Protein AF-A0A9X7HE94-F1 (afdb_monomer_lite)

Radius of gyration: 15.1 Å; chains: 1; bounding box: 32×40×39 Å

Structure (mmCIF, N/CA/C/O backbone):
data_AF-A0A9X7HE94-F1
#
_entry.id   AF-A0A9X7HE94-F1
#
loop_
_atom_site.group_PDB
_atom_site.id
_atom_site.type_symbol
_atom_site.label_atom_id
_atom_site.label_alt_id
_atom_site.label_comp_id
_atom_site.label_asym_id
_atom_site.label_entity_id
_atom_site.label_seq_id
_atom_site.pdbx_PDB_ins_code
_atom_site.Cartn_x
_atom_site.Cartn_y
_atom_site.Cartn_z
_atom_site.occupancy
_atom_site.B_iso_or_equiv
_atom_site.auth_seq_id
_atom_site.auth_comp_id
_atom_site.auth_asym_id
_atom_site.auth_atom_id
_atom_site.pdbx_PDB_model_num
ATOM 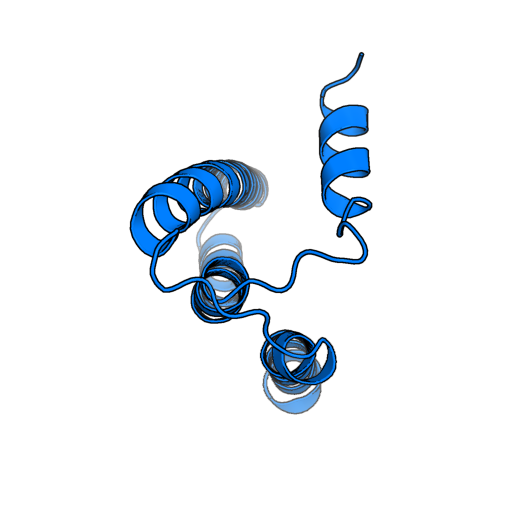1 N N . MET A 1 1 ? -8.249 24.087 -5.500 1.00 53.84 1 MET A N 1
ATOM 2 C CA . MET A 1 1 ? -8.477 22.661 -5.846 1.00 53.84 1 MET A CA 1
ATOM 3 C C . MET A 1 1 ? -8.454 21.867 -4.540 1.00 53.84 1 MET A C 1
ATOM 5 O O . MET A 1 1 ? -7.445 21.954 -3.857 1.00 53.84 1 MET A O 1
ATOM 9 N N . SER A 1 2 ? -9.532 21.186 -4.125 1.00 75.75 2 SER A N 1
ATOM 10 C CA . SER A 1 2 ? -9.525 20.477 -2.828 1.00 75.75 2 SER A CA 1
ATOM 11 C C . SER A 1 2 ? -8.583 19.266 -2.853 1.00 75.75 2 SER A C 1
ATOM 13 O O . SER A 1 2 ? -8.448 18.604 -3.886 1.00 75.75 2 SER A O 1
ATOM 15 N N . LEU A 1 3 ? -7.945 18.970 -1.716 1.00 71.38 3 LEU A N 1
ATOM 16 C CA . LEU A 1 3 ? -7.067 17.803 -1.545 1.00 71.38 3 LEU A CA 1
ATOM 17 C C . LEU A 1 3 ? -7.788 16.503 -1.923 1.00 71.38 3 LEU A C 1
ATOM 19 O O . LEU A 1 3 ? -7.249 15.703 -2.680 1.00 71.38 3 LEU A O 1
ATOM 23 N N . LEU A 1 4 ? -9.052 16.358 -1.515 1.00 70.62 4 LEU A N 1
ATOM 24 C CA . LEU A 1 4 ? -9.912 15.225 -1.871 1.00 70.62 4 LEU A CA 1
ATOM 25 C C . LEU A 1 4 ? -10.050 15.021 -3.384 1.00 70.62 4 LEU A C 1
ATOM 27 O O . LEU A 1 4 ? -9.929 13.899 -3.861 1.00 70.62 4 LEU A O 1
ATOM 31 N N . LYS A 1 5 ? -10.230 16.092 -4.170 1.00 68.44 5 LYS A N 1
ATOM 32 C CA . LYS A 1 5 ? -10.274 15.984 -5.640 1.00 68.44 5 LYS A CA 1
ATOM 33 C C . LYS A 1 5 ? -8.939 15.524 -6.225 1.00 68.44 5 LYS A C 1
ATOM 35 O O . LYS A 1 5 ? -8.930 14.874 -7.268 1.00 68.44 5 LYS A O 1
ATOM 40 N N . ARG A 1 6 ? -7.819 15.871 -5.586 1.00 69.00 6 ARG A N 1
ATOM 41 C CA . ARG A 1 6 ? -6.471 15.479 -6.015 1.00 69.00 6 ARG A CA 1
ATOM 42 C C . ARG A 1 6 ? -6.200 14.004 -5.704 1.00 69.00 6 ARG A C 1
ATOM 44 O O . ARG A 1 6 ? -5.738 13.302 -6.594 1.00 69.00 6 ARG A O 1
ATOM 51 N N . TYR A 1 7 ? -6.580 13.533 -4.514 1.00 64.62 7 TYR A N 1
ATOM 52 C CA . TYR A 1 7 ? -6.501 12.117 -4.136 1.00 64.62 7 TYR A CA 1
ATOM 53 C C . TYR A 1 7 ? -7.478 11.246 -4.922 1.00 64.62 7 TYR A C 1
ATOM 55 O O . TYR A 1 7 ? -7.086 10.190 -5.394 1.00 64.62 7 TYR A O 1
ATOM 63 N N . GLY A 1 8 ? -8.712 11.706 -5.147 1.00 66.00 8 GLY A N 1
ATOM 64 C CA . GLY A 1 8 ? -9.670 11.004 -6.002 1.00 66.00 8 GLY A CA 1
ATOM 65 C C . GLY A 1 8 ? -9.145 10.876 -7.429 1.00 66.00 8 GLY A C 1
ATOM 66 O O . GLY A 1 8 ? -9.120 9.787 -7.987 1.00 66.00 8 GLY A O 1
ATOM 67 N N . LYS A 1 9 ? -8.615 11.964 -8.006 1.00 64.81 9 LYS A N 1
ATOM 68 C CA . LYS A 1 9 ? -7.938 11.878 -9.304 1.00 64.81 9 LYS A CA 1
ATOM 69 C C . LYS A 1 9 ? -6.724 10.957 -9.272 1.00 64.81 9 LYS A C 1
ATOM 71 O O . LYS A 1 9 ? -6.507 10.309 -10.272 1.00 64.81 9 LYS A O 1
ATOM 76 N N . TRP A 1 10 ? -5.946 10.892 -8.194 1.00 64.75 10 TRP A N 1
ATOM 77 C CA . TRP A 1 10 ? -4.824 9.954 -8.075 1.00 64.75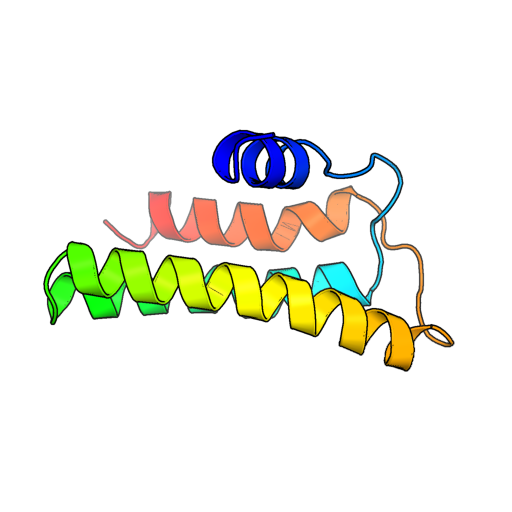 10 TRP A CA 1
ATOM 78 C C . TRP A 1 10 ? -5.306 8.493 -8.044 1.00 64.75 10 TRP A C 1
ATOM 80 O O . TRP A 1 10 ? -4.834 7.698 -8.846 1.00 64.75 10 TRP A O 1
ATOM 90 N N . LEU A 1 11 ? -6.335 8.190 -7.245 1.00 59.72 11 LEU A N 1
ATOM 91 C CA . LEU A 1 11 ? -6.999 6.880 -7.174 1.00 59.72 11 LEU A CA 1
ATOM 92 C C . LEU A 1 11 ? -7.572 6.421 -8.521 1.00 59.72 11 LEU A C 1
ATOM 94 O O . LEU A 1 11 ? -7.502 5.244 -8.844 1.00 59.72 11 LEU A O 1
ATOM 98 N N . PHE A 1 12 ? -8.133 7.337 -9.314 1.00 56.41 12 PHE A N 1
ATOM 99 C CA . PHE A 1 12 ? -8.695 7.022 -10.636 1.00 56.41 12 PHE A CA 1
ATOM 100 C C . PHE A 1 12 ? -7.710 7.216 -11.793 1.00 56.41 12 PHE A C 1
ATOM 102 O O . PHE A 1 12 ? -8.026 6.888 -12.934 1.00 56.41 12 PHE A O 1
ATOM 109 N N . LYS A 1 13 ? -6.512 7.740 -11.523 1.00 52.25 13 LYS A N 1
ATOM 110 C CA . LYS A 1 13 ? -5.418 7.872 -12.489 1.00 52.25 13 LYS A CA 1
ATOM 111 C C . LYS A 1 13 ? -4.420 6.740 -12.274 1.00 52.25 13 LYS A C 1
ATOM 113 O O . LYS A 1 13 ? -3.213 6.971 -12.271 1.00 52.25 13 LYS A O 1
ATOM 118 N N . PHE A 1 14 ? -4.956 5.522 -12.177 1.00 51.34 14 PHE A N 1
ATOM 119 C CA . PHE A 1 14 ? -4.306 4.346 -12.744 1.00 51.34 14 PHE A CA 1
ATOM 120 C C . PHE A 1 14 ? -4.114 4.638 -14.229 1.00 51.34 14 PHE A C 1
ATOM 122 O O . PHE A 1 14 ? -4.982 4.410 -15.073 1.00 51.34 14 PHE A O 1
ATOM 129 N N . ASP A 1 15 ? -3.020 5.330 -14.520 1.00 47.84 15 ASP A N 1
ATOM 130 C CA . ASP A 1 15 ? -2.655 5.722 -15.861 1.00 47.84 15 ASP A CA 1
ATOM 131 C C . ASP A 1 15 ? -2.553 4.432 -16.670 1.00 47.84 15 ASP A C 1
ATOM 133 O O . ASP A 1 15 ? -1.849 3.498 -16.290 1.00 47.84 15 ASP A O 1
ATOM 137 N N . ASN A 1 16 ? -3.296 4.358 -17.769 1.00 46.62 16 ASN A N 1
ATOM 138 C CA . ASN A 1 16 ? -3.623 3.118 -18.477 1.00 46.62 16 ASN A CA 1
ATOM 139 C C . ASN A 1 16 ? -2.394 2.454 -19.159 1.00 46.62 16 ASN A C 1
ATOM 141 O O . ASN A 1 16 ? -2.552 1.576 -20.011 1.00 46.62 16 ASN A O 1
ATOM 145 N N . ARG A 1 17 ? -1.176 2.892 -18.815 1.00 47.19 17 ARG A N 1
ATOM 146 C CA . ARG A 1 17 ? 0.132 2.503 -19.354 1.00 47.19 17 ARG A CA 1
ATOM 147 C C . ARG A 1 17 ? 1.236 2.316 -18.296 1.00 47.19 17 ARG A C 1
ATOM 149 O O . ARG A 1 17 ? 2.351 2.027 -18.705 1.00 47.19 17 ARG A O 1
ATOM 156 N N . ARG A 1 18 ? 0.977 2.505 -16.997 1.00 59.81 18 ARG A N 1
ATOM 157 C CA . ARG A 1 18 ? 2.008 2.403 -15.946 1.00 59.81 18 ARG A CA 1
ATOM 158 C C . ARG A 1 18 ? 1.864 1.068 -15.234 1.00 59.81 18 ARG A C 1
ATOM 160 O O . ARG A 1 18 ? 0.996 0.919 -14.394 1.00 59.81 18 ARG A O 1
ATOM 167 N N . ASN A 1 19 ? 2.653 0.093 -15.658 1.00 59.34 19 ASN A N 1
ATOM 168 C CA . ASN A 1 19 ? 2.745 -1.207 -15.009 1.00 59.34 19 ASN A CA 1
ATOM 169 C C . ASN A 1 19 ? 4.219 -1.530 -14.886 1.00 59.34 19 ASN A C 1
ATOM 171 O O . ASN A 1 19 ? 4.784 -2.342 -15.615 1.00 59.34 19 ASN A O 1
ATOM 175 N N . ASP A 1 20 ? 4.850 -0.803 -14.004 1.00 70.00 20 ASP A N 1
ATOM 176 C CA . ASP A 1 20 ? 6.288 -0.778 -13.914 1.00 70.00 20 ASP A CA 1
ATOM 177 C C . ASP A 1 20 ? 6.701 -1.741 -12.805 1.00 70.00 20 ASP A C 1
ATOM 179 O O . ASP A 1 20 ? 5.958 -1.965 -11.847 1.00 70.00 20 ASP A O 1
ATOM 183 N N . LEU A 1 21 ? 7.891 -2.324 -12.903 1.00 70.88 21 LEU A N 1
ATOM 184 C CA . LEU A 1 21 ? 8.367 -3.280 -11.902 1.00 70.88 21 LEU A CA 1
ATOM 185 C C . LEU A 1 21 ? 8.403 -2.666 -10.491 1.00 70.88 21 LEU A C 1
ATOM 187 O O . LEU A 1 21 ? 8.103 -3.338 -9.506 1.00 70.88 21 LEU A O 1
ATOM 191 N N . ALA A 1 22 ? 8.664 -1.359 -10.411 1.00 73.88 22 ALA A N 1
ATOM 192 C CA . ALA A 1 22 ? 8.565 -0.576 -9.183 1.00 73.88 22 ALA A CA 1
ATOM 193 C C . ALA A 1 22 ? 7.145 -0.568 -8.585 1.00 73.88 22 ALA A C 1
ATOM 195 O O . ALA A 1 22 ? 6.987 -0.730 -7.377 1.00 73.88 22 ALA A O 1
ATOM 196 N N . GLU A 1 23 ? 6.125 -0.408 -9.428 1.00 73.81 23 GLU A N 1
ATOM 197 C CA . GLU A 1 23 ? 4.718 -0.363 -9.022 1.00 73.81 23 GLU A CA 1
ATOM 198 C C . GLU A 1 23 ? 4.258 -1.730 -8.520 1.00 73.81 23 GLU A C 1
ATOM 200 O O . GLU A 1 23 ? 3.656 -1.826 -7.459 1.00 73.81 23 GLU A O 1
ATOM 205 N N . PHE A 1 24 ? 4.658 -2.801 -9.205 1.00 76.88 24 PHE A N 1
ATOM 206 C CA . PHE A 1 24 ? 4.340 -4.166 -8.794 1.00 76.88 24 PHE A CA 1
ATOM 207 C C . PHE A 1 24 ? 4.978 -4.562 -7.455 1.00 76.88 24 PHE A C 1
ATOM 209 O O . PHE A 1 24 ? 4.314 -5.146 -6.597 1.00 76.88 24 PHE A O 1
ATOM 216 N N . ILE A 1 25 ? 6.258 -4.228 -7.245 1.00 78.31 25 ILE A N 1
ATOM 217 C CA . ILE A 1 25 ? 6.947 -4.472 -5.966 1.00 78.31 25 ILE A CA 1
ATOM 218 C C . ILE A 1 25 ? 6.249 -3.711 -4.841 1.00 78.31 25 ILE A C 1
ATOM 220 O O . ILE A 1 25 ? 6.021 -4.257 -3.758 1.00 78.31 25 ILE A O 1
ATOM 224 N N . LEU A 1 26 ? 5.905 -2.451 -5.101 1.00 79.75 26 LEU A N 1
ATOM 225 C CA . LEU A 1 26 ? 5.199 -1.628 -4.139 1.00 79.75 26 LEU A CA 1
ATOM 226 C C . LEU A 1 26 ? 3.818 -2.186 -3.828 1.00 79.75 26 LEU A C 1
ATOM 228 O O . LEU A 1 26 ? 3.492 -2.296 -2.656 1.00 79.75 26 LEU A O 1
ATOM 232 N N . GLU A 1 27 ? 3.034 -2.599 -4.818 1.00 78.38 27 GLU A N 1
ATOM 233 C CA . GLU A 1 27 ? 1.718 -3.200 -4.595 1.00 78.38 27 GLU A CA 1
ATOM 234 C C . GLU A 1 27 ? 1.805 -4.486 -3.763 1.00 78.38 27 GLU A C 1
ATOM 236 O O . GLU A 1 27 ? 1.076 -4.617 -2.777 1.00 78.38 27 GLU A O 1
ATOM 241 N N . ILE A 1 28 ? 2.733 -5.398 -4.085 1.00 81.44 28 ILE A N 1
ATOM 242 C CA . ILE A 1 28 ? 2.917 -6.662 -3.349 1.00 81.44 28 ILE A CA 1
ATOM 243 C C . ILE A 1 28 ? 3.263 -6.429 -1.883 1.00 81.44 28 ILE A C 1
ATOM 245 O O . ILE A 1 28 ? 2.805 -7.176 -1.025 1.00 81.44 28 ILE A O 1
ATOM 249 N N . ILE A 1 29 ? 4.096 -5.438 -1.578 1.00 82.50 29 ILE A N 1
ATOM 250 C CA . ILE A 1 29 ? 4.530 -5.188 -0.199 1.00 82.50 29 ILE A CA 1
ATOM 251 C C . ILE A 1 29 ? 3.486 -4.346 0.536 1.00 82.50 29 ILE A C 1
ATOM 253 O O . ILE A 1 29 ? 3.138 -4.613 1.688 1.00 82.50 29 ILE A O 1
ATOM 257 N N . PHE A 1 30 ? 2.977 -3.316 -0.132 1.00 83.50 30 PHE A N 1
ATOM 258 C CA . PHE A 1 30 ? 2.178 -2.280 0.492 1.00 83.50 30 PHE A CA 1
ATOM 259 C C . PHE A 1 30 ? 0.741 -2.723 0.749 1.00 83.50 30 PHE A C 1
ATOM 261 O O . PHE A 1 30 ? 0.236 -2.465 1.838 1.00 83.50 30 PHE A O 1
ATOM 268 N N . LEU A 1 31 ? 0.083 -3.419 -0.186 1.00 79.25 31 LEU A N 1
ATOM 269 C CA . LEU A 1 31 ? -1.308 -3.844 0.008 1.00 79.25 31 LEU A CA 1
ATOM 270 C C . LEU A 1 31 ? -1.469 -4.820 1.195 1.00 79.25 31 LEU A C 1
ATOM 272 O O . LEU A 1 31 ? -2.318 -4.547 2.050 1.00 79.25 31 LEU A O 1
ATOM 276 N N . PRO A 1 32 ? -0.666 -5.897 1.339 1.00 81.00 32 PRO A N 1
ATOM 277 C CA . PRO A 1 32 ? -0.747 -6.773 2.509 1.00 81.00 32 PRO A CA 1
ATOM 278 C C . PRO A 1 32 ? -0.384 -6.054 3.808 1.00 81.00 32 PRO A C 1
ATOM 280 O O . PRO A 1 32 ? -1.061 -6.234 4.821 1.00 81.00 32 PRO A O 1
ATOM 283 N N . SER A 1 33 ? 0.654 -5.209 3.780 1.00 84.19 33 SER A N 1
ATOM 284 C CA . SER A 1 33 ? 1.078 -4.431 4.947 1.00 84.19 33 SER A CA 1
ATOM 285 C C . SER A 1 33 ? -0.019 -3.475 5.416 1.00 84.19 33 SER A C 1
ATOM 287 O O . SER A 1 33 ? -0.307 -3.406 6.610 1.00 84.19 33 SER A O 1
ATOM 289 N N . LEU A 1 34 ? -0.688 -2.789 4.486 1.00 85.00 34 LEU A N 1
ATOM 290 C CA . LEU A 1 34 ? -1.782 -1.878 4.797 1.00 85.00 34 LEU A CA 1
ATOM 291 C C . LEU A 1 34 ? -2.995 -2.648 5.324 1.00 85.00 34 LEU A C 1
ATOM 293 O O . LEU A 1 34 ? -3.602 -2.219 6.304 1.00 85.00 34 LEU A O 1
ATOM 297 N N . PHE A 1 35 ? -3.315 -3.814 4.758 1.00 82.88 35 PHE A N 1
ATOM 298 C CA . PHE A 1 35 ? -4.423 -4.644 5.231 1.00 82.88 35 PHE A CA 1
ATOM 299 C C . PHE A 1 35 ? -4.196 -5.188 6.654 1.00 82.88 35 PHE A C 1
ATOM 301 O O . PHE A 1 35 ? -5.016 -4.972 7.548 1.00 82.88 35 PHE A O 1
ATOM 308 N N . TRP A 1 36 ? -3.060 -5.838 6.921 1.00 83.81 36 TRP A N 1
ATOM 309 C CA . TRP A 1 36 ? -2.753 -6.324 8.272 1.00 83.81 36 TRP A CA 1
ATOM 310 C C . TRP A 1 36 ? -2.524 -5.191 9.270 1.00 83.81 36 TRP A C 1
ATOM 312 O O . TRP A 1 36 ? -3.006 -5.26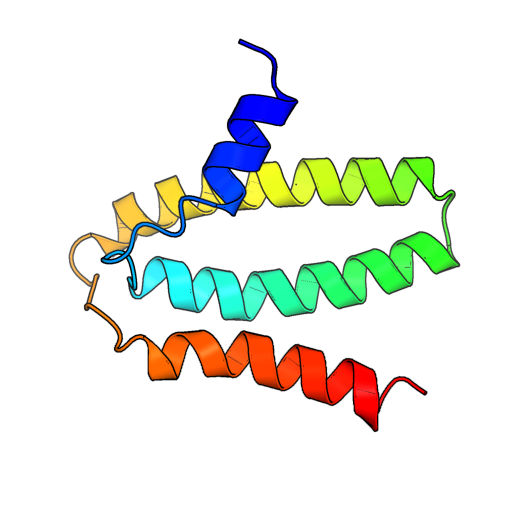3 10.401 1.00 83.81 36 TRP A O 1
ATOM 322 N N . GLY A 1 37 ? -1.840 -4.125 8.852 1.00 85.00 37 GLY A N 1
ATOM 323 C CA . GLY A 1 37 ? -1.593 -2.950 9.679 1.00 85.00 37 GLY A CA 1
ATOM 324 C C . GLY A 1 37 ? -2.892 -2.276 10.109 1.00 85.00 37 GLY A C 1
ATOM 325 O O . GLY A 1 37 ? -3.071 -1.986 11.289 1.00 85.00 37 GLY A O 1
ATOM 326 N N . THR A 1 38 ? -3.846 -2.096 9.193 1.00 86.12 38 THR A N 1
ATOM 327 C CA . THR A 1 38 ? -5.161 -1.528 9.530 1.00 86.12 38 THR A CA 1
ATOM 328 C C . THR A 1 38 ? -5.966 -2.419 10.454 1.00 86.12 38 THR A C 1
ATOM 330 O O . THR A 1 38 ? -6.507 -1.920 11.439 1.00 86.12 38 THR A O 1
ATOM 333 N N . LYS A 1 39 ? -6.005 -3.730 10.199 1.00 85.25 39 LYS A N 1
ATOM 334 C CA . LYS A 1 39 ? -6.689 -4.683 11.079 1.00 85.25 39 LYS A CA 1
ATOM 335 C C . LYS A 1 39 ? -6.113 -4.655 12.497 1.00 85.25 39 LYS A C 1
ATOM 337 O O . LYS A 1 39 ? -6.863 -4.607 13.471 1.00 85.25 39 LYS A O 1
ATOM 342 N N . PHE A 1 40 ? -4.787 -4.637 12.621 1.00 89.00 40 PHE A N 1
ATOM 343 C CA . PHE A 1 40 ? -4.109 -4.514 13.909 1.00 89.00 40 PHE A CA 1
ATOM 344 C C . PHE A 1 40 ? -4.426 -3.182 14.600 1.00 89.00 40 PHE A C 1
ATOM 346 O O . PHE A 1 40 ? -4.728 -3.163 15.794 1.00 89.00 40 PHE A O 1
ATOM 353 N N . LEU A 1 41 ? -4.393 -2.071 13.861 1.00 90.19 41 LEU A N 1
ATOM 354 C CA . LEU A 1 41 ? -4.652 -0.746 14.417 1.00 90.19 41 LEU A CA 1
ATOM 355 C C . LEU A 1 41 ? -6.096 -0.594 14.889 1.00 90.19 41 LEU A C 1
ATOM 357 O O . LEU A 1 41 ? -6.310 -0.100 15.987 1.00 90.19 41 LEU A O 1
ATOM 361 N N . LEU A 1 42 ? -7.075 -1.069 14.118 1.00 89.12 42 LEU A N 1
ATOM 362 C CA . LEU A 1 42 ? -8.488 -1.016 14.503 1.00 89.12 42 LEU A CA 1
ATOM 363 C C . LEU A 1 42 ? -8.801 -1.874 15.734 1.00 89.12 42 LEU A C 1
ATOM 365 O O . LEU A 1 42 ? -9.728 -1.557 16.474 1.00 89.12 42 LEU A O 1
ATOM 369 N N . LYS A 1 43 ? -8.033 -2.944 15.970 1.00 89.88 43 LYS A N 1
ATOM 370 C CA . LYS A 1 43 ? -8.191 -3.788 17.160 1.00 89.88 43 LYS A CA 1
ATOM 371 C C . LYS A 1 43 ? -7.664 -3.120 18.435 1.00 89.88 43 LYS A C 1
ATOM 373 O O . LYS A 1 43 ? -8.197 -3.380 19.508 1.00 89.88 43 LYS A O 1
ATOM 378 N N . ASN A 1 44 ? -6.611 -2.308 18.330 1.00 90.56 44 ASN A N 1
ATOM 379 C CA . ASN A 1 44 ? -5.865 -1.801 19.490 1.00 90.56 44 ASN A CA 1
ATOM 380 C C . ASN A 1 44 ? -6.000 -0.287 19.717 1.00 90.56 44 ASN A C 1
ATOM 382 O O . ASN A 1 44 ? -5.695 0.198 20.803 1.00 90.56 44 ASN A O 1
ATOM 386 N N . TYR A 1 45 ? -6.441 0.466 18.711 1.00 91.62 45 TYR A N 1
ATOM 387 C CA . TYR A 1 45 ? -6.508 1.924 18.732 1.00 91.62 45 TYR A CA 1
ATOM 388 C C . TYR A 1 45 ? -7.857 2.428 18.223 1.00 91.62 45 TYR A C 1
ATOM 390 O O . TYR A 1 45 ? -8.635 1.707 17.599 1.00 91.62 45 TYR A O 1
ATOM 398 N N . SER A 1 46 ? -8.134 3.707 18.481 1.00 90.56 46 SER A N 1
ATOM 399 C CA . SER A 1 46 ? -9.349 4.345 17.985 1.00 90.56 46 SER A CA 1
ATOM 400 C C . SER A 1 46 ? -9.351 4.432 16.457 1.00 90.56 46 SER A C 1
ATOM 402 O O . SER A 1 46 ? -8.309 4.563 15.807 1.00 90.56 46 SER A O 1
ATOM 404 N N . PHE A 1 47 ? -10.553 4.433 15.881 1.00 85.81 47 PHE A N 1
ATOM 405 C CA . PHE A 1 47 ? -10.758 4.552 14.437 1.00 85.81 47 PHE A CA 1
ATOM 406 C C . PHE A 1 47 ? -10.031 5.763 13.827 1.00 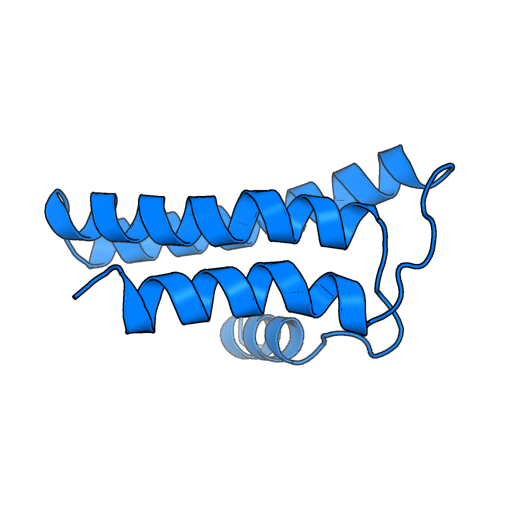85.81 47 PHE A C 1
ATOM 408 O O . PHE A 1 47 ? -9.466 5.666 12.743 1.00 85.81 47 PHE A O 1
ATOM 415 N N . ILE A 1 48 ? -9.985 6.891 14.545 1.00 90.00 48 ILE A N 1
ATOM 416 C CA . ILE A 1 48 ? -9.313 8.118 14.092 1.00 90.00 48 ILE A CA 1
ATOM 417 C C . ILE A 1 48 ? -7.799 7.904 13.956 1.00 90.00 48 ILE A C 1
ATOM 419 O O . ILE A 1 48 ? -7.205 8.358 12.980 1.00 90.00 48 ILE A O 1
ATOM 423 N N . ILE A 1 49 ? -7.174 7.187 14.897 1.00 85.94 49 ILE A N 1
ATOM 424 C CA . ILE A 1 49 ? -5.739 6.870 14.842 1.00 85.94 49 ILE A CA 1
ATOM 425 C C . ILE A 1 49 ? -5.463 5.928 13.671 1.00 85.94 49 ILE A C 1
ATOM 427 O O . ILE A 1 49 ? -4.554 6.187 12.886 1.00 85.94 49 ILE A O 1
ATOM 431 N N . ALA A 1 50 ? -6.275 4.880 13.507 1.00 88.12 50 ALA A N 1
ATOM 432 C CA . ALA A 1 50 ? -6.149 3.969 12.374 1.00 88.12 50 ALA A CA 1
ATOM 433 C C . ALA A 1 50 ? -6.274 4.718 11.034 1.00 88.12 50 ALA A C 1
ATOM 435 O O . ALA A 1 50 ? -5.445 4.533 10.145 1.00 88.12 50 ALA A O 1
ATOM 436 N N . LEU A 1 51 ? -7.248 5.627 10.913 1.00 87.06 51 LEU A N 1
ATOM 437 C CA . LEU A 1 51 ? -7.450 6.451 9.722 1.00 87.06 51 LEU A CA 1
ATOM 438 C C . LEU A 1 51 ? -6.249 7.367 9.438 1.00 87.06 51 LEU A C 1
ATOM 440 O O . LEU A 1 51 ? -5.825 7.491 8.289 1.00 87.06 51 LEU A O 1
ATOM 444 N N . LEU A 1 52 ? -5.680 7.989 10.474 1.00 88.94 52 LEU A N 1
ATOM 445 C CA . LEU A 1 52 ? -4.513 8.860 10.343 1.00 88.94 52 LEU A CA 1
ATOM 446 C C . LEU A 1 52 ? -3.269 8.078 9.908 1.00 88.94 52 LEU A C 1
ATOM 448 O O . LEU A 1 52 ? -2.535 8.538 9.035 1.00 88.94 52 LEU A O 1
ATOM 452 N N . VAL A 1 53 ? -3.057 6.879 10.455 1.00 88.06 53 VAL A N 1
ATOM 453 C CA . VAL A 1 53 ? -1.947 6.014 10.038 1.00 88.06 53 VAL A CA 1
ATOM 454 C C . VAL A 1 53 ? -2.124 5.564 8.590 1.00 88.06 53 VAL A C 1
ATOM 456 O O . VAL A 1 53 ? -1.178 5.677 7.822 1.00 88.06 53 VAL A O 1
ATOM 459 N N . VAL A 1 54 ?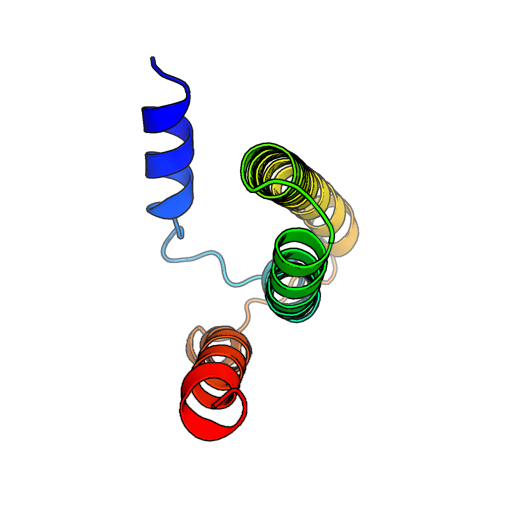 -3.329 5.162 8.170 1.00 86.25 54 VAL A N 1
ATOM 460 C CA . VAL A 1 54 ? -3.614 4.839 6.757 1.00 86.25 54 VAL A CA 1
ATOM 461 C C . VAL A 1 54 ? -3.318 6.022 5.849 1.00 86.25 54 VAL A C 1
ATOM 463 O O . VAL A 1 54 ? -2.681 5.862 4.807 1.00 86.25 54 VAL A O 1
ATOM 466 N N . PHE A 1 55 ? -3.749 7.219 6.246 1.00 86.25 55 PHE A N 1
ATOM 467 C CA . PHE A 1 55 ? -3.479 8.432 5.490 1.00 86.25 55 PHE A CA 1
ATOM 468 C C . PHE A 1 55 ? -1.971 8.670 5.341 1.00 86.25 55 PHE A C 1
ATOM 470 O O . PHE A 1 55 ? -1.495 8.919 4.232 1.00 86.25 55 PHE A O 1
ATOM 477 N N . LEU A 1 56 ? -1.198 8.546 6.422 1.00 88.12 56 LEU A N 1
ATOM 478 C CA . LEU A 1 56 ? 0.261 8.667 6.374 1.00 88.12 56 LEU A CA 1
ATOM 479 C C . LEU A 1 56 ? 0.898 7.580 5.504 1.00 88.12 56 LEU A C 1
ATOM 481 O O . LEU A 1 56 ? 1.754 7.900 4.681 1.00 88.12 56 LEU A O 1
ATOM 485 N N . SER A 1 57 ? 0.448 6.330 5.615 1.00 86.31 57 SER A N 1
ATOM 486 C CA . SER A 1 57 ? 0.927 5.216 4.795 1.00 86.31 57 SER A CA 1
ATOM 487 C C . SER A 1 57 ? 0.715 5.479 3.306 1.00 86.31 57 SER A C 1
ATOM 489 O O . SER A 1 57 ? 1.645 5.288 2.529 1.00 86.31 57 SER A O 1
ATOM 491 N N . ILE A 1 58 ? -0.462 5.960 2.884 1.00 84.94 58 ILE A N 1
ATOM 492 C CA . ILE A 1 58 ? -0.737 6.280 1.468 1.00 84.94 58 ILE A CA 1
ATOM 493 C C . ILE A 1 58 ? 0.198 7.388 0.962 1.00 84.94 58 ILE A C 1
ATOM 495 O O . ILE A 1 58 ? 0.704 7.325 -0.159 1.00 84.94 58 ILE A O 1
ATOM 499 N N . ASN A 1 59 ? 0.467 8.405 1.783 1.00 85.25 59 ASN A N 1
ATOM 500 C CA . ASN A 1 59 ? 1.421 9.449 1.411 1.00 85.25 59 ASN A CA 1
ATOM 501 C C . ASN A 1 59 ? 2.857 8.902 1.328 1.00 85.25 59 ASN A C 1
ATOM 503 O O . ASN A 1 59 ? 3.592 9.263 0.409 1.00 85.25 59 ASN A O 1
ATOM 507 N N . LEU A 1 60 ? 3.239 7.994 2.231 1.00 85.56 60 LEU A N 1
ATOM 508 C CA . LEU A 1 60 ? 4.528 7.304 2.190 1.00 85.56 60 LEU A CA 1
ATOM 509 C C . LEU A 1 60 ? 4.667 6.455 0.919 1.00 85.56 60 LEU A C 1
ATOM 511 O O . LEU A 1 60 ? 5.707 6.506 0.272 1.00 85.56 60 LEU A O 1
ATOM 515 N N . TYR A 1 61 ? 3.612 5.742 0.518 1.00 84.31 61 TYR A N 1
ATOM 516 C CA . TYR A 1 61 ? 3.567 5.002 -0.744 1.00 84.31 61 TYR A CA 1
ATOM 517 C C . TYR A 1 61 ? 3.840 5.912 -1.935 1.00 84.31 61 TYR A C 1
ATOM 519 O O . TYR A 1 61 ? 4.708 5.615 -2.749 1.00 84.31 61 TYR A O 1
ATOM 527 N N . SER A 1 62 ? 3.159 7.060 -2.010 1.00 80.75 62 SER A N 1
ATOM 528 C CA . SER A 1 62 ? 3.370 8.007 -3.107 1.00 80.75 62 SER A CA 1
ATOM 529 C C . SER A 1 62 ? 4.799 8.564 -3.145 1.00 80.75 62 SER A C 1
ATOM 531 O O . SER A 1 62 ? 5.287 8.884 -4.228 1.00 80.75 62 SER A O 1
ATOM 533 N N . LEU A 1 63 ? 5.463 8.706 -1.993 1.00 83.94 63 LEU A N 1
ATOM 534 C CA . LEU A 1 63 ? 6.871 9.109 -1.923 1.00 83.94 63 LEU A CA 1
ATOM 535 C C . LEU A 1 63 ? 7.805 7.974 -2.361 1.00 83.94 63 LEU A C 1
ATOM 537 O O . LEU A 1 63 ? 8.724 8.206 -3.148 1.00 83.94 63 LEU A O 1
ATOM 541 N N . LEU A 1 64 ? 7.559 6.752 -1.881 1.00 82.38 64 LEU A N 1
ATOM 542 C CA . LEU A 1 64 ? 8.343 5.567 -2.225 1.00 82.38 64 LEU A CA 1
ATOM 543 C C . LEU A 1 64 ? 8.216 5.199 -3.705 1.00 82.38 64 LEU A C 1
ATOM 545 O O . LEU A 1 64 ? 9.219 4.818 -4.294 1.00 82.38 64 LEU A O 1
ATOM 549 N N . ASP A 1 65 ? 7.049 5.382 -4.325 1.00 79.94 65 ASP A N 1
ATOM 550 C CA . ASP A 1 65 ? 6.849 5.206 -5.771 1.00 79.94 65 ASP A CA 1
ATOM 551 C C . ASP A 1 65 ? 7.768 6.127 -6.579 1.00 79.94 65 ASP A C 1
ATOM 553 O O . ASP A 1 65 ? 8.489 5.674 -7.467 1.00 79.94 65 ASP A O 1
ATOM 557 N N . GLY A 1 66 ? 7.853 7.407 -6.204 1.00 79.44 66 GLY A N 1
ATOM 558 C CA . GLY A 1 66 ? 8.780 8.344 -6.842 1.00 79.44 66 GLY A CA 1
ATOM 559 C C . GLY A 1 66 ? 10.254 7.960 -6.658 1.00 79.44 66 GLY A C 1
ATOM 560 O O . GLY A 1 66 ? 11.044 8.062 -7.599 1.00 79.44 66 GLY A O 1
ATOM 561 N N . LEU A 1 67 ? 10.632 7.500 -5.461 1.00 81.19 67 LEU A N 1
ATOM 562 C CA . LEU A 1 67 ? 12.008 7.102 -5.145 1.00 81.19 67 LEU A CA 1
ATOM 563 C C . LEU A 1 67 ? 12.416 5.797 -5.835 1.00 81.19 67 LEU A C 1
ATOM 565 O O . LEU A 1 67 ? 13.490 5.726 -6.431 1.00 81.19 67 LEU A O 1
ATOM 569 N N . LEU A 1 68 ? 11.558 4.779 -5.789 1.00 78.81 68 LEU A N 1
ATOM 570 C CA . LEU A 1 68 ? 11.810 3.491 -6.420 1.00 78.81 68 LEU A CA 1
ATOM 571 C C . LEU A 1 68 ? 11.873 3.628 -7.930 1.00 78.81 68 LEU A C 1
ATOM 573 O O . LEU A 1 68 ? 12.785 3.071 -8.520 1.00 78.81 68 LEU A O 1
ATOM 577 N N . ARG A 1 69 ? 11.008 4.430 -8.559 1.00 74.56 69 ARG A N 1
ATOM 578 C CA . ARG A 1 69 ? 11.114 4.702 -10.001 1.00 74.56 69 ARG A CA 1
ATOM 579 C C . ARG A 1 69 ? 12.414 5.409 -10.366 1.00 74.56 69 ARG A C 1
ATOM 581 O O . ARG A 1 69 ? 13.023 5.066 -11.372 1.00 74.56 69 ARG A O 1
ATOM 588 N N . LYS A 1 70 ? 12.878 6.358 -9.546 1.00 78.00 70 LYS A N 1
ATOM 589 C CA . LYS A 1 70 ? 14.168 7.026 -9.778 1.00 78.00 70 LYS A CA 1
ATOM 590 C C . LYS A 1 70 ? 15.338 6.037 -9.717 1.00 78.00 70 LYS A C 1
ATOM 592 O O . LYS A 1 70 ? 16.248 6.140 -10.532 1.00 78.00 70 LYS A O 1
ATOM 597 N N . ASN A 1 71 ? 15.297 5.088 -8.784 1.00 77.12 71 ASN A N 1
ATOM 598 C CA . ASN A 1 71 ? 16.373 4.115 -8.579 1.00 77.12 71 ASN A CA 1
ATOM 599 C C . ASN A 1 71 ? 16.290 2.910 -9.530 1.00 77.12 71 ASN A C 1
ATOM 601 O O . ASN A 1 71 ? 17.315 2.376 -9.934 1.00 77.12 71 ASN A O 1
ATOM 605 N N . LEU A 1 72 ? 15.082 2.486 -9.899 1.00 71.25 72 LEU A N 1
ATOM 606 C CA . LEU A 1 72 ? 14.821 1.353 -10.789 1.00 71.25 72 LEU A CA 1
ATOM 607 C C . LEU A 1 72 ? 14.697 1.777 -12.251 1.00 71.25 72 LEU A C 1
ATOM 609 O O . LEU A 1 72 ? 14.389 0.932 -13.078 1.00 71.25 72 LEU A O 1
ATOM 613 N N . ASN A 1 73 ? 14.937 3.047 -12.589 1.00 66.25 73 ASN A N 1
ATOM 614 C CA . ASN A 1 73 ? 14.741 3.582 -13.940 1.00 66.25 73 ASN A CA 1
ATOM 615 C C . ASN A 1 73 ? 15.518 2.789 -15.016 1.00 66.25 73 ASN A C 1
ATOM 617 O O . ASN A 1 73 ? 15.061 2.696 -16.149 1.00 66.25 73 ASN A O 1
ATOM 621 N N . GLU A 1 74 ? 16.649 2.173 -14.651 1.00 64.00 74 GLU A N 1
ATOM 622 C CA . GLU A 1 74 ? 17.452 1.298 -15.524 1.00 64.00 74 GLU A CA 1
ATOM 623 C C . GLU A 1 74 ? 16.934 -0.154 -15.609 1.00 64.00 74 GLU A C 1
ATOM 625 O O . GLU A 1 74 ? 17.181 -0.841 -16.596 1.00 64.00 74 GLU A O 1
ATOM 630 N N . PHE A 1 75 ? 16.179 -0.618 -14.608 1.00 64.69 75 PHE A N 1
ATOM 631 C CA . PHE A 1 75 ? 15.622 -1.978 -14.503 1.00 64.69 75 PHE A CA 1
ATOM 632 C C . PHE A 1 75 ? 14.102 -2.017 -14.704 1.00 64.69 75 PHE A C 1
ATOM 634 O O . PHE A 1 75 ? 13.457 -3.038 -14.448 1.00 64.69 75 PHE A O 1
ATOM 641 N N . ASN A 1 76 ? 13.507 -0.894 -15.108 1.00 63.91 76 ASN A N 1
ATOM 642 C CA . ASN A 1 76 ? 12.067 -0.733 -15.141 1.00 63.91 76 ASN A CA 1
ATOM 643 C C . ASN A 1 76 ? 11.479 -1.447 -16.362 1.00 63.91 76 ASN A C 1
ATOM 645 O O . ASN A 1 76 ? 11.371 -0.887 -17.452 1.00 63.91 76 ASN A O 1
ATOM 649 N N . VAL A 1 77 ? 11.138 -2.720 -16.182 1.00 67.88 77 VAL A N 1
ATOM 650 C CA . VAL A 1 77 ? 10.477 -3.527 -17.206 1.00 67.88 77 VAL A CA 1
ATOM 651 C C . VAL A 1 77 ? 8.970 -3.317 -17.105 1.00 67.88 77 VAL A C 1
ATOM 653 O O . VAL A 1 77 ? 8.398 -3.415 -16.020 1.00 67.88 77 VAL A O 1
ATOM 656 N N . ASN A 1 78 ? 8.323 -3.077 -18.247 1.00 68.81 78 ASN A N 1
ATOM 657 C CA . ASN A 1 78 ? 6.867 -3.075 -18.339 1.00 68.81 78 ASN A CA 1
ATOM 658 C C . ASN A 1 78 ? 6.326 -4.475 -18.023 1.00 68.81 78 ASN A C 1
ATOM 660 O O . ASN A 1 78 ? 6.531 -5.426 -18.780 1.00 68.81 78 ASN A O 1
ATOM 664 N N . ILE A 1 79 ? 5.599 -4.592 -16.921 1.00 67.69 79 ILE A N 1
ATOM 665 C CA . ILE A 1 79 ? 4.908 -5.800 -16.498 1.00 67.69 79 ILE A CA 1
ATOM 666 C C . ILE A 1 79 ? 3.520 -5.858 -17.170 1.00 67.69 79 ILE A C 1
ATOM 668 O O . ILE A 1 79 ? 2.770 -4.877 -17.195 1.00 67.69 79 ILE A O 1
ATOM 672 N N . PRO A 1 80 ? 3.114 -7.009 -17.727 1.00 69.50 80 PRO A N 1
ATOM 673 C CA . PRO A 1 80 ? 1.757 -7.203 -18.230 1.00 69.50 80 PRO A CA 1
ATOM 674 C C . PRO A 1 80 ? 0.680 -6.929 -17.162 1.00 69.50 80 PRO A C 1
ATOM 676 O O . PRO A 1 80 ? 0.781 -7.418 -16.040 1.00 69.50 80 PRO A O 1
ATOM 679 N N . LYS A 1 81 ? -0.405 -6.225 -17.528 1.00 64.81 81 LYS A N 1
ATOM 680 C CA . LYS A 1 81 ? -1.525 -5.854 -16.619 1.00 64.81 81 LYS A CA 1
ATOM 681 C C . LYS A 1 81 ? -2.129 -7.020 -15.852 1.00 64.81 81 LYS A C 1
ATOM 683 O O . LYS A 1 81 ? -2.613 -6.836 -14.747 1.00 64.81 81 LYS A O 1
ATOM 688 N N . TRP A 1 82 ? -2.129 -8.211 -16.436 1.00 69.25 82 TRP A N 1
ATOM 689 C CA . TRP A 1 82 ? -2.702 -9.376 -15.775 1.00 69.25 82 TRP A CA 1
ATOM 690 C C . TRP A 1 82 ? -1.861 -9.837 -14.576 1.00 69.25 82 TRP A C 1
ATOM 692 O O . TRP A 1 82 ? -2.429 -10.368 -13.630 1.00 69.25 82 TRP A O 1
ATOM 702 N N . ILE A 1 83 ? -0.544 -9.588 -14.577 1.00 70.69 83 ILE A N 1
ATOM 703 C CA . ILE A 1 83 ? 0.347 -9.962 -13.471 1.00 70.69 83 ILE A CA 1
ATOM 704 C C . ILE A 1 83 ? 0.141 -9.023 -12.279 1.00 70.69 83 ILE A C 1
ATOM 706 O O . ILE A 1 83 ? 0.058 -9.504 -11.153 1.00 70.69 83 ILE A O 1
ATOM 710 N N . SER A 1 84 ? -0.027 -7.714 -12.505 1.00 65.19 84 SER A N 1
ATOM 711 C CA . SER A 1 84 ? -0.272 -6.744 -11.421 1.00 65.19 84 SER A CA 1
ATOM 712 C C . SER A 1 84 ? -1.636 -6.895 -10.745 1.00 65.19 84 SER A C 1
ATOM 714 O O . SER A 1 84 ? -1.826 -6.447 -9.622 1.00 65.19 84 SER A O 1
ATOM 716 N N . ILE A 1 85 ? -2.584 -7.591 -11.372 1.00 71.94 85 ILE A N 1
ATOM 717 C CA . ILE A 1 85 ? -3.879 -7.901 -10.751 1.00 71.94 85 ILE A CA 1
ATOM 718 C C . ILE A 1 85 ? -3.749 -9.031 -9.715 1.00 71.94 85 ILE A C 1
ATOM 720 O O . ILE A 1 85 ? -4.530 -9.072 -8.762 1.00 71.94 85 ILE A O 1
ATOM 724 N N . ILE A 1 86 ? -2.752 -9.916 -9.857 1.00 76.31 86 ILE A N 1
ATOM 725 C CA . ILE A 1 86 ? -2.574 -11.106 -9.008 1.00 76.31 86 ILE A CA 1
ATOM 726 C C . ILE A 1 86 ? -2.496 -10.747 -7.512 1.00 76.31 86 ILE A C 1
ATOM 728 O O . ILE A 1 86 ? -3.303 -11.296 -6.755 1.00 76.31 86 ILE A O 1
ATOM 732 N N . PRO A 1 87 ? -1.627 -9.819 -7.055 1.00 72.31 87 PRO A N 1
ATOM 733 C CA . PRO A 1 87 ? -1.519 -9.458 -5.641 1.00 72.31 87 PRO A CA 1
ATOM 734 C C . PRO A 1 87 ? -2.849 -8.960 -5.074 1.00 72.31 87 PRO A C 1
ATOM 736 O O . PRO A 1 87 ? -3.289 -9.408 -4.017 1.00 72.31 87 PRO A O 1
ATOM 739 N N . THR A 1 88 ? -3.542 -8.099 -5.818 1.00 73.38 88 THR A N 1
ATOM 740 C CA . THR A 1 88 ? -4.828 -7.530 -5.409 1.00 73.38 88 THR A CA 1
ATOM 741 C C . THR A 1 88 ? -5.902 -8.609 -5.300 1.00 73.38 88 THR A C 1
ATOM 743 O O . THR A 1 88 ? -6.612 -8.676 -4.297 1.00 73.38 88 THR A O 1
ATOM 746 N N . THR A 1 89 ? -5.993 -9.511 -6.284 1.00 78.25 89 THR A N 1
ATOM 747 C CA . THR A 1 89 ? -6.940 -10.637 -6.237 1.00 78.25 89 THR A CA 1
ATOM 748 C C . THR A 1 89 ? -6.646 -11.623 -5.112 1.00 78.25 89 THR A C 1
ATOM 750 O O . THR A 1 89 ? -7.588 -12.092 -4.479 1.00 78.25 89 THR A O 1
ATOM 753 N N . LEU A 1 90 ? -5.373 -11.907 -4.815 1.00 79.81 90 LEU A N 1
ATOM 754 C CA . LEU A 1 90 ? -4.991 -12.792 -3.712 1.00 79.81 90 LEU A CA 1
ATOM 755 C C . LEU A 1 90 ? -5.405 -12.219 -2.357 1.00 79.81 90 LEU A C 1
ATOM 757 O O . LEU A 1 90 ? -5.911 -12.954 -1.514 1.00 79.81 90 LEU A O 1
ATOM 761 N N . ILE A 1 91 ? -5.247 -10.910 -2.161 1.00 73.44 91 ILE A N 1
ATOM 762 C CA . ILE A 1 91 ? -5.661 -10.239 -0.925 1.00 73.44 91 ILE A CA 1
ATOM 763 C C . ILE A 1 91 ? -7.183 -10.245 -0.796 1.00 73.44 91 ILE A C 1
ATOM 765 O O . ILE A 1 91 ? -7.698 -10.593 0.262 1.00 73.44 91 ILE A O 1
ATOM 769 N N . ILE A 1 92 ? -7.919 -9.938 -1.868 1.00 76.44 92 ILE A N 1
ATOM 770 C CA . ILE A 1 92 ? -9.389 -10.005 -1.853 1.00 76.44 92 ILE A CA 1
ATOM 771 C C . ILE A 1 92 ? -9.863 -11.434 -1.551 1.00 76.44 92 ILE A C 1
ATOM 773 O O . ILE A 1 92 ? -10.748 -11.623 -0.718 1.00 76.44 92 ILE A O 1
ATOM 777 N N . ALA A 1 93 ? -9.261 -12.445 -2.182 1.00 80.38 93 ALA A N 1
ATOM 778 C CA . ALA A 1 93 ? -9.585 -13.843 -1.919 1.00 80.38 93 ALA A CA 1
ATOM 779 C C . ALA A 1 93 ? -9.273 -14.229 -0.464 1.00 80.38 93 ALA A C 1
ATOM 781 O O . ALA A 1 93 ? -10.101 -14.855 0.192 1.00 80.38 93 ALA A O 1
ATOM 782 N N . TYR A 1 94 ? -8.129 -13.806 0.076 1.00 79.50 94 T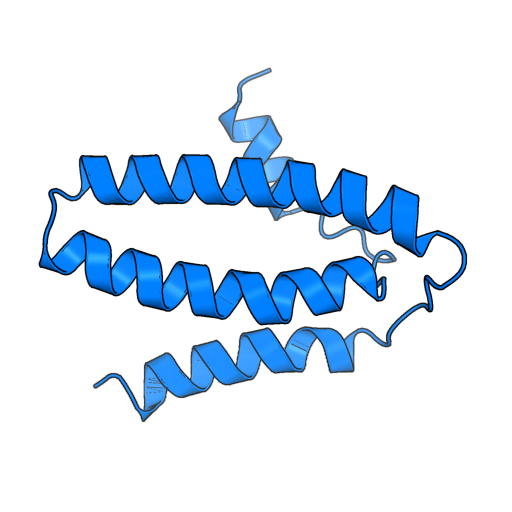YR A N 1
ATOM 783 C CA . TYR A 1 94 ? -7.783 -14.027 1.479 1.00 79.50 94 TYR A CA 1
ATOM 784 C C . TYR A 1 94 ? -8.840 -13.431 2.423 1.00 79.50 94 TYR A C 1
ATOM 786 O O . TYR A 1 94 ? -9.312 -14.113 3.330 1.00 79.50 94 TYR A O 1
ATOM 794 N N . ILE A 1 95 ? -9.278 -12.195 2.174 1.00 74.94 95 ILE A N 1
ATOM 795 C CA . ILE A 1 95 ? -10.313 -11.525 2.976 1.00 74.94 95 ILE A CA 1
ATOM 796 C C . ILE A 1 95 ? -11.638 -12.291 2.926 1.00 74.94 95 ILE A C 1
ATOM 798 O O . ILE A 1 95 ? -12.262 -12.513 3.957 1.00 74.94 95 ILE A O 1
ATOM 802 N N . LEU A 1 96 ? -12.077 -12.695 1.733 1.00 76.19 96 LEU A N 1
ATOM 803 C CA . LEU A 1 96 ? -13.385 -13.327 1.548 1.00 76.19 96 LEU A CA 1
ATOM 804 C C . LEU A 1 96 ? -13.444 -14.770 2.066 1.00 76.19 96 LEU A C 1
ATOM 806 O O . LEU A 1 96 ? -14.499 -15.210 2.529 1.00 76.19 96 LEU A O 1
ATOM 810 N N . PHE A 1 97 ? -12.345 -15.520 1.948 1.00 75.31 97 PHE A N 1
ATOM 811 C CA . PHE A 1 97 ? -12.339 -16.963 2.201 1.00 75.31 97 PHE A CA 1
ATOM 812 C C . PHE A 1 97 ? -11.647 -17.374 3.501 1.00 75.31 97 PHE A C 1
ATOM 814 O O . PHE A 1 97 ? -12.031 -18.395 4.068 1.00 75.31 97 PHE A O 1
ATOM 821 N N . ILE A 1 98 ? -10.644 -16.625 3.963 1.00 67.56 98 ILE A N 1
ATOM 822 C CA . ILE A 1 98 ? -9.809 -17.011 5.111 1.00 67.56 98 ILE A CA 1
ATOM 823 C C . ILE A 1 98 ? -10.127 -16.158 6.339 1.00 67.56 98 ILE A C 1
ATOM 825 O O . ILE A 1 98 ? -10.180 -16.687 7.444 1.00 67.56 98 ILE A O 1
ATOM 829 N N . ASP A 1 99 ? -10.383 -14.863 6.159 1.00 62.47 99 ASP A N 1
ATOM 830 C CA . ASP A 1 99 ? -10.603 -13.923 7.263 1.00 62.47 99 ASP A CA 1
ATOM 831 C C . ASP A 1 99 ? -12.084 -13.823 7.695 1.00 62.47 99 ASP A C 1
ATOM 833 O O . ASP A 1 99 ? -12.614 -12.723 7.859 1.00 62.47 99 ASP A O 1
ATOM 837 N N . LYS A 1 100 ? -12.756 -14.977 7.840 1.00 53.44 100 LYS A N 1
ATOM 838 C CA . LYS A 1 100 ? -14.114 -15.086 8.408 1.00 53.44 100 LYS A CA 1
ATOM 839 C C . LYS A 1 100 ? -14.123 -14.996 9.931 1.00 53.44 100 LYS A C 1
ATOM 841 O O . LYS A 1 100 ? -13.228 -15.594 10.567 1.00 53.44 100 LYS A O 1
#

pLDDT: mean 75.25, std 10.96, range [46.62, 91.62]

Sequence (100 aa):
MSLLKRYGKWLFKFDNRRNDLAEFILEIIFLPSLFWGTKFLLKNYSFIIALLVVFLSINLYSLLDGLLRKNLNEFNVNIPKWISIIPTTLIIAYILFIDK

Secondary structure (DSSP, 8-state):
--HHHHHHHHHH---TT--BHHHHHHHHHHHHHHHHHHHHHHHHS-HHHHHHHHHHHHHHHHHHHHHHHHHHTTT--B--HHHHHHHHHHHHHHHHHT--

Foldseek 3Di:
DDPVVVVVCVVVPPPVQDQWPQVLVLLLVLVVCLVVQLVVCVVPHDPVVSVVVSVVSVVVSVVSSVVSCVVCVVVIDRDDPVSSVVSVVVVVCCCVPPVD